Protein 4N7F (pdb70)

GO terms:
  GO:0061630 ubiquitin protein ligase activity (F, IDA)
  GO:0006511 ubiquitin-dependent protein catabolic process (P, IDA)
  GO:0032991 protein-containing complex (C, IDA)
  GO:0016567 protein ubiquitination (P, IDA)
  GO:0005515 protein binding (F, IPI)
  GO:0006622 protein targeting to lysosome (P, IPI)
  GO:0019899 enzyme binding (F, IPI)
  GO:0016241 regulation of macroautophagy (P, TAS)
  GO:0045732 positive regulation of protein catabolic process (P, IDA)
  GO:0061630 ubiquitin protein ligase activity (F, TAS)
  GO:0005829 cytosol (C, TAS)
  GO:0016248 channel inhibitor activity (F, IDA)
  GO:0048471 perinuclear region of cytoplasm (C, IDA)
  GO:0000785 chromatin (C, IDA)
  GO:0005737 cytoplasm (C, IDA)
  GO:0005938 cell cortex (C, IDA)
  GO:0042391 regulation of membrane potential (P, IDA)
  GO:0042921 nuclear receptor-mediated glucocorticoid signaling pathway (P, IDA)
  GO:0043130 ubiquitin binding (F, IDA)
  GO:1903765 negative regulation of potassium ion export across plasma membrane (P, IDA)

Sequence (74 aa):
AMGSFLPKGWEVRHAPNGRPFFIDHNTKTTTWEDPRLAMGSFLPKGWEVRHAPNGRRRPFFIDHNTKTTTWEDPRL

Organism: Homo sapiens (NCBI:txid9606)

Radius of gyration: 12.28 Å; Cα contacts (8 Å, |Δi|>4): 128; chains: 2; bounding box: 23×32×25 Å

Nearest PDB structures (foldseek):
  4n7f-assembly1_A  TM=1.028E+00  e=8.005E-07  Homo sapiens
  5dws-assembly1_G  TM=9.103E-01  e=8.723E-04  Homo sapiens
  5cq2-assembly1_A  TM=9.073E-01  e=1.115E-03  Homo sapiens
  6jjx-assembly1_A  TM=8.614E-01  e=1.425E-03  Mus musculus
  7lp2-assembly3_E  TM=8.127E-01  e=2.475E-03  Homo sapiens

Solvent-accessible surface area: 5634 Å² total; per-residue (Å²): 158,110,28,53,150,32,46,196,26,64,61,26,111,30,17,152,118,31,93,23,40,5,23,14,91,118,92,183,60,91,31,123,135,29,45,34,153,111,125,65,56,113,27,55,158,19,43,24,33,101,35,24,152,92,46,150,49,38,7,22,10,113,103,86,198,52,98,33,178,127,31,28,60,181

InterPro domains:
  IPR000569 HECT domain [PF00632] (1014-1316)
  IPR000569 HECT domain [PS50237] (984-1318)
  IPR000569 HECT domain [SM00119] (982-1318)
  IPR000569 HECT domain [cd00078] (962-1316)
  IPR001202 WW domain [PF00397] (612-641)
  IPR001202 WW domain [PF00397] (769-798)
  IPR001202 WW domain [PF00397] (842-871)
  IPR001202 WW domain [PF00397] (894-923)
  IPR001202 WW domain [PS01159] (616-641)
  IPR001202 WW domain [PS01159] (773-798)
  IPR001202 WW domain [PS01159] (846-871)
  IPR001202 WW domain [PS01159] (898-923)
  IPR001202 WW domain [PS50020] (610-643)
  IPR001202 WW domain [PS50020] (767-800)
  IPR001202 WW domain [PS50020] (840-873)
  IPR001202 WW domain [PS50020] (892-925)
  IPR001202 WW domain [SM00456] (611-643)
  IPR001202 WW domain [SM00456] (768-800)
  IPR001202 WW domain [SM00456] (841-873)
  IPR001202 WW domain [SM00456] (893-925)

B-factor: mean 27.43, std 27.29, range [8.28, 265.74]

Foldseek 3Di:
DFDPDQDPQKDWDADPVRQIWMARRVVGDIGSDRPRD/DVPDDADPQKDWDADPVGQIWMAGNVPRDTGSDGRVD

Secondary structure (DSSP, 8-state):
---SSPPTTEEEEE-TTS-EEEEETTTTEEESS-TT-/-TTSPPPTTEEEEE-TTS-EEEEETTTTEEESS-TT-

Structure (mmCIF, N/CA/C/O backbone):
data_4N7F
#
_entry.id   4N7F
#
_cell.length_a   68.411
_cell.length_b   68.411
_cell.length_c   37.248
_cell.angle_alpha   90.000
_cell.angle_beta   90.000
_cell.angle_gamma   90.000
#
_symmetry.space_group_name_H-M   'P 41 2 2'
#
loop_
_entity.id
_entity.type
_entity.pdbx_description
1 polymer 'E3 ubiquitin-protein ligase NEDD4'
2 water water
#
loop_
_atom_site.group_PDB
_atom_site.id
_atom_site.type_symbol
_atom_site.label_atom_id
_atom_site.label_alt_id
_atom_site.label_comp_id
_atom_site.label_asym_id
_atom_site.label_entity_id
_atom_site.label_seq_id
_atom_site.pdbx_PDB_ins_code
_atom_site.Cartn_x
_atom_site.Cartn_y
_atom_site.Cartn_z
_atom_site.occupancy
_atom_site.B_iso_or_equiv
_atom_site.auth_seq_id
_atom_site.auth_comp_id
_atom_site.auth_asym_id
_atom_site.auth_atom_id
_atom_site.pdbx_PDB_model_num
ATOM 1 N N . ALA A 1 1 ? 18.310 -18.547 -45.724 1.00 32.87 1 ALA A N 1
ATOM 2 C CA . ALA A 1 1 ? 19.433 -17.935 -46.493 1.00 28.02 1 ALA A CA 1
ATOM 3 C C . ALA A 1 1 ? 20.369 -17.163 -45.563 1.00 23.88 1 ALA A C 1
ATOM 4 O O . ALA A 1 1 ? 20.964 -16.156 -45.959 1.00 25.35 1 ALA A O 1
ATOM 13 N N . MET A 1 2 ? 20.517 -17.653 -44.332 1.00 17.86 2 MET A N 1
ATOM 14 C CA . MET A 1 2 ? 21.261 -16.943 -43.306 1.00 15.36 2 MET A CA 1
ATOM 15 C C . MET A 1 2 ? 22.758 -16.965 -43.613 1.00 13.02 2 MET A C 1
ATOM 16 O O . MET A 1 2 ? 23.323 -17.999 -43.977 1.00 14.76 2 MET A O 1
ATOM 30 N N . GLY A 1 3 ? 23.416 -15.826 -43.416 1.00 12.8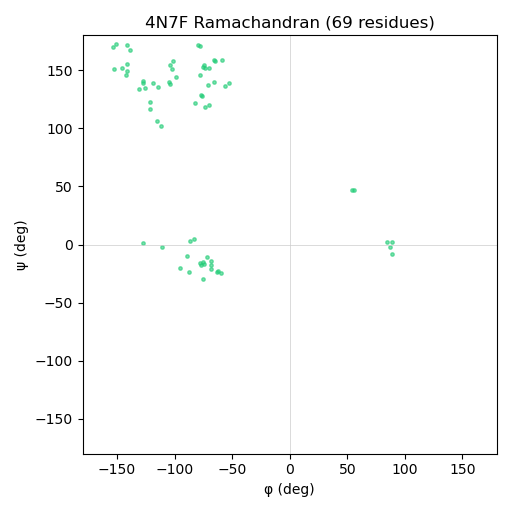2 3 GLY A N 1
ATOM 31 C CA . GLY A 1 3 ? 24.858 -15.759 -43.530 1.00 12.81 3 GLY A CA 1
ATOM 32 C C . GLY A 1 3 ? 25.615 -16.470 -42.423 1.00 12.83 3 GLY A C 1
ATOM 33 O O . GLY A 1 3 ? 25.131 -16.559 -41.290 1.00 13.66 3 GLY A O 1
ATOM 37 N N . SER A 1 4 ? 26.817 -16.938 -42.751 1.00 12.07 4 SER A N 1
ATOM 38 C CA . SER A 1 4 ? 27.690 -17.665 -41.825 1.00 11.74 4 SER A CA 1
ATOM 39 C C . SER A 1 4 ? 28.635 -16.780 -41.018 1.00 11.47 4 SER A C 1
ATOM 40 O O . SER A 1 4 ? 29.320 -17.256 -40.113 1.00 12.24 4 SER A O 1
ATOM 48 N N . PHE A 1 5 ? 28.709 -15.505 -41.384 1.00 11.97 422 PHE A N 1
ATOM 49 C CA . PHE A 1 5 ? 29.583 -14.547 -40.728 1.00 12.11 422 PHE A CA 1
ATOM 50 C C . PHE A 1 5 ? 28.995 -13.155 -40.869 1.00 13.69 422 PHE A C 1
ATOM 51 O O . PHE A 1 5 ? 28.260 -12.876 -41.820 1.00 14.39 422 PHE A O 1
ATOM 68 N N . LEU A 1 6 ? 29.280 -12.299 -39.889 1.00 14.66 423 LEU A N 1
ATOM 69 C CA . LEU A 1 6 ? 28.909 -10.901 -39.988 1.00 17.50 423 LEU A CA 1
ATOM 70 C C . LEU A 1 6 ? 29.689 -10.257 -41.095 1.00 18.25 423 LEU A C 1
ATOM 71 O O . LEU A 1 6 ? 30.880 -10.487 -41.254 1.00 17.69 423 LEU A O 1
ATOM 87 N N . PRO A 1 7 ? 29.037 -9.387 -41.861 1.00 20.96 424 PRO A N 1
ATOM 88 C CA . PRO A 1 7 ? 29.804 -8.763 -42.941 1.00 24.25 424 PRO A CA 1
ATOM 89 C C . PRO A 1 7 ? 30.926 -7.872 -42.428 1.00 22.88 424 PRO A C 1
ATOM 90 O O . PRO A 1 7 ? 30.929 -7.428 -41.272 1.00 22.08 424 PRO A O 1
ATOM 101 N N . LYS A 1 8 ? 31.903 -7.661 -43.295 1.00 24.33 425 LYS A N 1
ATOM 102 C CA . LYS A 1 8 ? 33.084 -6.887 -42.965 1.00 23.94 425 LYS A CA 1
ATOM 103 C C . LYS A 1 8 ? 32.696 -5.494 -42.494 1.00 27.53 425 LYS A C 1
ATOM 104 O O . LYS A 1 8 ? 31.836 -4.846 -43.099 1.00 28.26 425 LYS A O 1
ATOM 123 N N . GLY A 1 9 ? 33.334 -5.030 -41.424 1.00 29.32 426 GLY A N 1
ATOM 124 C CA . GLY A 1 9 ? 33.055 -3.694 -40.921 1.00 34.91 426 GLY A CA 1
ATOM 125 C C . GLY A 1 9 ? 31.903 -3.565 -39.937 1.00 37.17 426 GLY A C 1
ATOM 126 O O . GLY A 1 9 ? 31.646 -2.464 -39.443 1.00 44.62 426 GLY A O 1
ATOM 130 N N . TRP A 1 10 ? 31.207 -4.666 -39.644 1.00 27.41 427 TRP A N 1
ATOM 131 C CA . TRP A 1 10 ? 30.051 -4.628 -38.746 1.00 23.12 427 TRP A CA 1
ATOM 132 C C . TRP A 1 10 ? 30.388 -5.123 -37.333 1.00 21.37 427 TRP A C 1
ATOM 133 O O . TRP A 1 10 ? 31.376 -5.829 -37.129 1.00 21.64 427 TRP A O 1
ATOM 154 N N . GLU A 1 11 ? 29.568 -4.714 -36.369 1.00 19.27 428 GLU A N 1
ATOM 155 C CA . GLU A 1 11 ? 29.707 -5.116 -34.982 1.00 21.19 428 GLU A CA 1
ATOM 156 C C . GLU A 1 11 ? 28.317 -5.322 -34.405 1.00 17.98 428 GLU A C 1
ATOM 157 O O . GLU A 1 11 ? 27.402 -4.603 -34.755 1.00 18.75 428 GLU A O 1
ATOM 169 N N . VAL A 1 12 ? 28.185 -6.279 -33.500 1.00 15.89 429 VAL A N 1
ATOM 170 C CA . VAL A 1 12 ? 26.956 -6.469 -32.752 1.00 15.67 429 VAL A CA 1
ATOM 171 C C . VAL A 1 12 ? 27.093 -5.819 -31.402 1.00 14.83 429 VAL A C 1
ATOM 172 O O . VAL A 1 12 ? 28.133 -5.910 -30.752 1.00 16.34 429 VAL A O 1
ATOM 185 N N . ARG A 1 13 ? 25.979 -5.258 -30.944 1.00 13.97 430 ARG A N 1
ATOM 186 C CA . ARG A 1 13 ? 25.853 -4.720 -29.604 1.00 14.96 430 ARG A CA 1
ATOM 187 C C . ARG A 1 13 ? 24.491 -5.096 -29.057 1.00 14.13 430 ARG A C 1
ATOM 188 O O . ARG A 1 13 ? 23.636 -5.581 -29.803 1.00 14.96 430 ARG A O 1
ATOM 209 N N . HIS A 1 14 ? 24.298 -4.904 -27.757 1.00 13.59 431 HIS A N 1
ATOM 210 C CA . HIS A 1 14 ? 23.010 -5.192 -27.131 1.00 13.36 431 HIS A CA 1
ATOM 211 C C . HIS A 1 14 ? 22.502 -3.980 -26.383 1.00 13.50 431 HIS A C 1
ATOM 212 O O . HIS A 1 14 ? 23.231 -3.319 -25.657 1.00 14.98 431 HIS A O 1
ATOM 227 N N . ALA A 1 15 ? 21.221 -3.713 -26.590 1.00 13.95 432 ALA A N 1
ATOM 228 C CA . ALA A 1 15 ? 20.513 -2.651 -25.900 1.00 15.16 432 ALA A CA 1
ATOM 229 C C . ALA A 1 15 ? 20.128 -3.108 -24.496 1.00 13.48 432 ALA A C 1
ATOM 230 O O . ALA A 1 15 ? 20.262 -4.279 -24.169 1.00 13.77 432 ALA A O 1
ATOM 237 N N . PRO A 1 16 ? 19.626 -2.184 -23.664 1.00 14.41 433 PRO A N 1
ATOM 238 C CA . PRO A 1 16 ? 19.355 -2.554 -22.264 1.00 16.84 433 PRO A CA 1
ATOM 239 C C . PRO A 1 16 ? 18.364 -3.689 -22.029 1.00 19.56 433 PRO A C 1
ATOM 240 O O . PRO A 1 16 ? 18.412 -4.346 -20.983 1.00 21.84 433 PRO A O 1
ATOM 251 N N . ASN A 1 17 ? 17.469 -3.913 -22.974 1.00 22.48 434 ASN A N 1
ATOM 252 C CA . ASN A 1 17 ? 16.515 -5.002 -22.836 1.00 28.70 434 ASN A CA 1
ATOM 253 C C . ASN A 1 17 ? 17.052 -6.343 -23.344 1.00 24.04 434 ASN A C 1
ATOM 254 O O . ASN A 1 17 ? 16.336 -7.350 -23.329 1.00 25.67 434 ASN A O 1
ATOM 265 N N . GLY A 1 18 ? 18.310 -6.356 -23.782 1.00 19.02 435 GLY A N 1
ATOM 266 C CA . GLY A 1 18 ? 18.939 -7.546 -24.322 1.00 17.27 435 GLY A CA 1
ATOM 267 C C . GLY A 1 18 ? 18.738 -7.727 -25.817 1.00 16.85 435 GLY A C 1
ATOM 268 O O . GLY A 1 18 ? 19.237 -8.697 -26.379 1.00 17.42 435 GLY A O 1
ATOM 272 N N . ARG A 1 19 ? 18.070 -6.791 -26.488 1.00 15.78 436 ARG A N 1
ATOM 273 C CA . ARG A 1 19 ? 17.869 -6.890 -27.925 1.00 16.54 436 ARG A CA 1
ATOM 274 C C . ARG A 1 19 ? 19.163 -6.512 -28.652 1.00 14.63 436 ARG A C 1
ATOM 275 O O . ARG A 1 19 ? 19.726 -5.441 -28.402 1.00 14.31 436 ARG A O 1
ATOM 296 N N . PRO A 1 20 ? 19.626 -7.358 -29.583 1.00 15.10 437 PRO A N 1
ATOM 297 C CA . PRO A 1 20 ? 20.830 -6.987 -30.326 1.00 14.44 437 PRO A CA 1
ATOM 298 C C . PRO A 1 20 ? 20.579 -5.888 -31.347 1.00 14.39 437 PRO A C 1
ATOM 299 O O . PRO A 1 20 ? 19.484 -5.777 -31.893 1.00 15.91 437 PRO A O 1
ATOM 310 N N . PHE A 1 21 ? 21.609 -5.105 -31.635 1.00 13.84 438 PHE A N 1
ATOM 311 C CA . PHE A 1 21 ? 21.572 -4.227 -32.789 1.00 13.20 438 PHE A CA 1
ATOM 312 C C . PHE A 1 21 ? 22.952 -4.237 -33.423 1.00 13.16 438 PHE A C 1
ATOM 313 O O . PHE A 1 21 ? 23.909 -4.829 -32.897 1.00 13.38 438 PHE A O 1
ATOM 330 N N . PHE A 1 22 ? 23.030 -3.611 -34.585 1.00 13.92 439 PHE A N 1
ATOM 331 C CA . PHE A 1 22 ? 24.146 -3.794 -35.483 1.00 14.94 439 PHE A CA 1
ATOM 332 C C . PHE A 1 22 ? 24.671 -2.457 -35.925 1.00 17.12 439 PHE A C 1
ATOM 333 O O . PHE A 1 22 ? 23.912 -1.564 -36.312 1.00 18.62 439 PHE A O 1
ATOM 350 N N . ILE A 1 23 ? 25.985 -2.322 -35.885 1.00 18.31 440 ILE A N 1
ATOM 351 C CA . ILE A 1 23 ? 26.632 -1.102 -36.328 1.00 27.43 440 ILE A CA 1
ATOM 352 C C . ILE A 1 23 ? 27.460 -1.389 -37.553 1.00 50.28 440 ILE A C 1
ATOM 353 O O . ILE A 1 23 ? 28.209 -2.355 -37.573 1.00 35.28 440 ILE A O 1
ATOM 369 N N . ASP A 1 24 ? 27.346 -0.508 -38.542 1.00 93.93 441 ASP A N 1
ATOM 370 C CA . ASP A 1 24 ? 28.100 -0.601 -39.781 1.00 139.37 441 ASP A CA 1
ATOM 371 C C . ASP A 1 24 ? 29.063 0.567 -39.740 1.00 155.02 441 ASP A C 1
ATOM 372 O O . ASP A 1 24 ? 28.686 1.707 -40.006 1.00 175.64 441 ASP A O 1
ATOM 381 N N . HIS A 1 25 ? 30.312 0.274 -39.406 1.00 145.55 442 HIS A N 1
ATOM 382 C CA . HIS A 1 25 ? 31.296 1.319 -39.176 1.00 141.46 442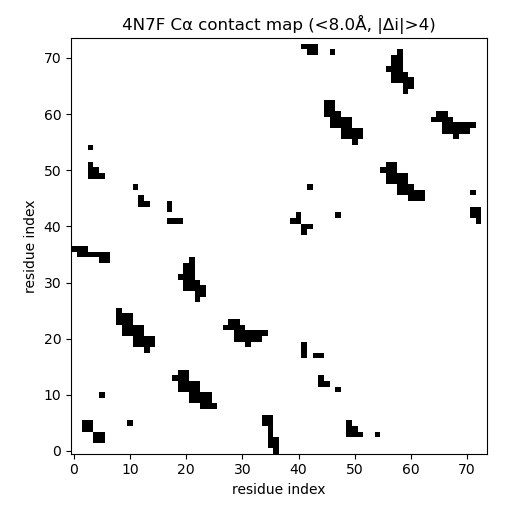 HIS A CA 1
ATOM 383 C C . HIS A 1 25 ? 31.708 2.093 -40.421 1.00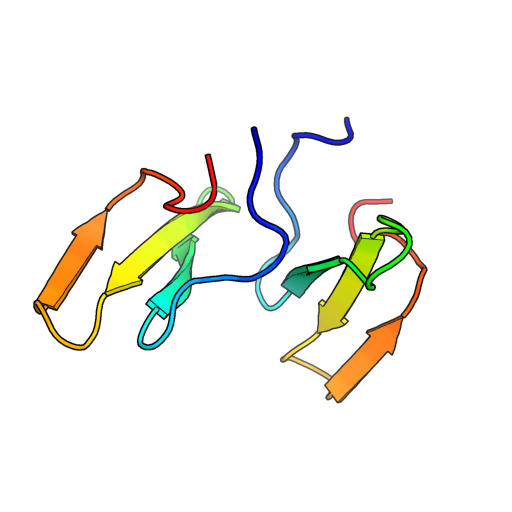 178.87 442 HIS A C 1
ATOM 384 O O . 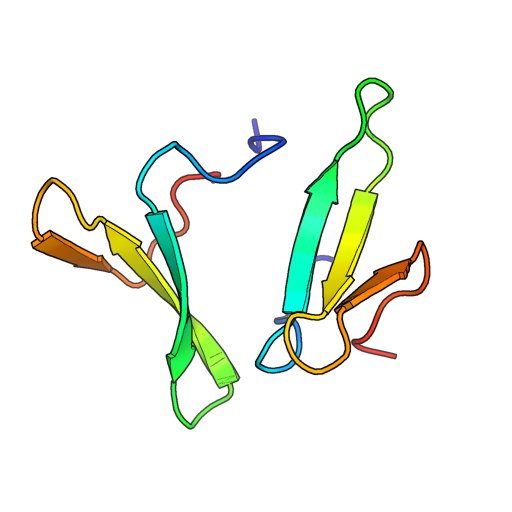HIS A 1 25 ? 32.151 3.237 -40.321 1.00 169.69 442 HIS A O 1
ATOM 399 N N . ASN A 1 26 ? 31.480 1.476 -41.551 1.00 221.45 443 ASN A N 1
ATOM 400 C CA . ASN A 1 26 ? 32.013 2.105 -42.718 1.00 197.55 443 ASN A CA 1
ATOM 401 C C . ASN A 1 26 ? 30.898 2.989 -43.365 1.00 187.16 443 ASN A C 1
ATOM 402 O O . ASN A 1 26 ? 31.244 3.868 -44.130 1.00 192.75 443 ASN A O 1
ATOM 413 N N . THR A 1 27 ? 29.601 2.798 -43.104 1.00 151.21 444 THR A N 1
ATOM 414 C CA . THR A 1 27 ? 28.511 3.656 -43.596 1.00 110.50 444 THR A CA 1
ATOM 415 C C . THR A 1 27 ? 27.909 4.426 -42.427 1.00 75.46 444 THR A C 1
ATOM 416 O O . THR A 1 27 ? 26.998 5.233 -42.607 1.00 67.78 444 THR A O 1
ATOM 427 N N . LYS A 1 28 ? 28.426 4.166 -41.232 1.00 56.14 445 LYS A N 1
ATOM 428 C CA . LYS A 1 28 ? 27.951 4.801 -40.009 1.00 44.57 445 LYS A CA 1
ATOM 429 C C . LYS A 1 28 ? 26.439 4.644 -39.821 1.00 38.67 445 LYS A C 1
ATOM 430 O O . LYS A 1 28 ? 25.726 5.605 -39.513 1.00 37.43 445 LYS A O 1
ATOM 449 N N . THR A 1 29 ? 25.967 3.418 -40.023 1.00 34.03 446 THR A N 1
ATOM 450 C CA . THR A 1 29 ? 24.575 3.059 -39.813 1.00 31.32 446 THR A CA 1
ATOM 451 C C . THR A 1 29 ? 24.459 2.250 -38.518 1.00 25.12 446 THR A C 1
ATOM 452 O O . THR A 1 29 ? 25.311 1.405 -38.233 1.00 25.71 446 THR A O 1
ATOM 463 N N . THR A 1 30 ? 23.415 2.512 -37.737 1.00 20.97 447 THR A N 1
ATOM 464 C CA . THR A 1 30 ? 23.063 1.698 -36.578 1.00 20.49 447 THR A CA 1
ATOM 465 C C . THR A 1 30 ? 21.653 1.194 -36.806 1.00 19.59 447 THR A C 1
ATOM 466 O O . THR A 1 30 ? 20.737 1.996 -36.995 1.00 21.92 447 THR A O 1
ATOM 477 N N . THR A 1 31 ? 21.469 -0.124 -36.792 1.00 18.54 448 THR A N 1
ATOM 478 C CA . THR A 1 31 ? 20.190 -0.703 -37.187 1.00 17.58 448 THR A CA 1
ATOM 479 C C . THR A 1 31 ? 19.829 -1.901 -36.306 1.00 16.43 448 THR A C 1
ATOM 480 O O . THR A 1 31 ? 20.708 -2.636 -35.842 1.00 15.83 448 THR A O 1
ATOM 491 N N . TRP A 1 32 ? 18.531 -2.113 -36.102 1.00 17.29 449 TRP A N 1
ATOM 492 C CA . TRP A 1 32 ? 18.049 -3.320 -35.434 1.00 17.18 449 TRP A CA 1
ATOM 493 C C . TRP A 1 32 ? 18.132 -4.542 -36.349 1.00 18.22 449 TRP A C 1
ATOM 494 O O . TRP A 1 32 ? 18.019 -5.679 -35.875 1.00 18.95 449 TRP A O 1
ATOM 515 N N . GLU A 1 33 ? 18.268 -4.324 -37.656 1.00 18.55 450 GLU A N 1
ATOM 516 C CA . GLU A 1 33 ? 18.214 -5.434 -38.610 1.00 26.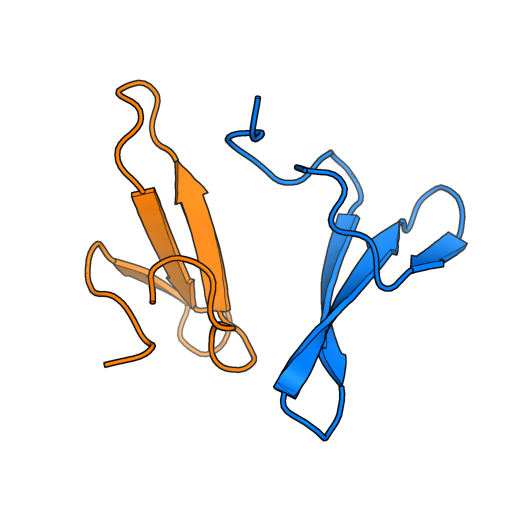07 450 GLU A CA 1
ATOM 517 C C . GLU A 1 33 ? 19.545 -6.170 -38.752 1.00 21.07 450 GLU A C 1
ATOM 518 O O . GLU A 1 33 ? 20.536 -5.579 -39.161 1.00 19.60 450 GLU A O 1
ATOM 530 N N . ASP A 1 34 ? 19.532 -7.469 -38.481 1.00 18.71 451 ASP A N 1
ATOM 531 C CA . ASP A 1 34 ? 20.709 -8.303 -38.600 1.00 17.14 451 ASP A CA 1
ATOM 532 C C . ASP A 1 34 ? 21.050 -8.466 -40.088 1.00 17.60 451 ASP A C 1
ATOM 533 O O . ASP A 1 34 ? 20.244 -8.973 -40.865 1.00 18.11 451 ASP A O 1
ATOM 542 N N . PRO A 1 35 ? 22.248 -8.042 -40.501 1.00 17.20 452 PRO A N 1
ATOM 543 C CA . PRO A 1 35 ? 22.566 -8.133 -41.928 1.00 19.09 452 PRO A CA 1
ATOM 544 C C . PRO A 1 35 ? 22.733 -9.567 -42.442 1.00 18.18 452 PRO A C 1
ATOM 545 O O . PRO A 1 35 ? 22.725 -9.774 -43.662 1.00 18.96 452 PRO A O 1
ATOM 556 N N . ARG A 1 36 ? 22.867 -10.546 -41.545 1.00 16.55 453 ARG A N 1
ATOM 557 C CA . ARG A 1 36 ? 22.993 -11.936 -41.966 1.00 16.38 453 ARG A CA 1
ATOM 558 C C . ARG A 1 36 ? 21.658 -12.535 -42.369 1.00 18.37 453 ARG A C 1
ATOM 559 O O . ARG A 1 36 ? 21.623 -13.645 -42.909 1.00 18.92 453 ARG A O 1
ATOM 580 N N . LEU A 1 37 ? 20.567 -11.878 -41.985 1.00 20.74 454 LEU A N 1
ATOM 581 C CA . LEU A 1 37 ? 19.219 -12.374 -42.247 1.00 24.30 454 LEU A CA 1
ATOM 582 C C . LEU A 1 37 ? 18.673 -11.767 -43.530 1.00 29.26 454 LEU A C 1
ATOM 583 O O . LEU A 1 37 ? 18.693 -10.549 -43.689 1.00 31.73 454 LEU A O 1
ATOM 599 N N . ALA B 1 1 ? 15.130 -20.736 -27.647 0.64 28.17 1 ALA B N 1
ATOM 600 C CA . ALA B 1 1 ? 15.044 -21.072 -29.059 0.64 23.03 1 ALA B CA 1
ATOM 601 C C . ALA B 1 1 ? 16.323 -20.725 -29.777 0.64 18.87 1 ALA B C 1
ATOM 602 O O . ALA B 1 1 ? 17.105 -19.909 -29.306 0.64 19.60 1 ALA B O 1
ATOM 608 N N . MET B 1 2 ? 16.538 -21.338 -30.930 0.52 16.82 2 MET B N 1
ATOM 609 C CA . MET B 1 2 ? 17.766 -21.087 -31.664 0.52 15.49 2 MET B CA 1
ATOM 610 C C . MET B 1 2 ? 17.814 -19.619 -32.067 0.52 19.04 2 MET B C 1
ATOM 611 O O . MET B 1 2 ? 18.900 -19.067 -32.245 0.52 20.73 2 MET B O 1
ATOM 625 N N . GLY B 1 3 ? 16.636 -18.990 -32.149 0.57 22.55 3 GLY B N 1
ATOM 626 C CA . GLY B 1 3 ? 16.490 -17.584 -32.500 0.57 25.62 3 GLY B CA 1
ATOM 627 C C . GLY B 1 3 ? 16.553 -16.529 -31.398 0.57 28.37 3 GLY B C 1
ATOM 628 O O . GLY B 1 3 ? 16.846 -15.365 -31.696 0.57 28.80 3 GLY B O 1
ATOM 632 N N . SER B 1 4 ? 16.264 -16.903 -30.147 1.00 32.10 4 SER B N 1
ATOM 633 C CA . SER B 1 4 ? 16.324 -15.971 -29.009 1.00 31.95 4 SER B CA 1
ATOM 634 C C . SER B 1 4 ? 17.709 -15.365 -28.838 1.00 26.13 4 SER B C 1
ATOM 635 O O . SER B 1 4 ? 18.687 -15.936 -29.294 1.00 27.31 4 SER B O 1
ATOM 643 N N . PHE B 1 5 ? 17.804 -14.225 -28.156 1.00 20.61 422 PHE B N 1
ATOM 644 C CA . PHE B 1 5 ? 19.042 -13.465 -28.190 1.00 16.89 422 PHE B CA 1
ATOM 645 C C . PHE B 1 5 ? 20.142 -14.037 -27.297 1.00 15.02 422 PHE B C 1
ATOM 646 O O . PHE B 1 5 ? 19.897 -14.610 -26.249 1.00 15.52 422 PHE B O 1
ATOM 663 N N . LEU B 1 6 ? 21.370 -13.890 -27.760 1.00 14.15 423 LEU B N 1
ATOM 664 C CA . LEU B 1 6 ? 22.563 -14.240 -26.999 1.00 13.04 423 LEU B CA 1
ATOM 665 C C . LEU B 1 6 ? 22.820 -13.196 -25.916 1.00 14.15 423 LEU B C 1
ATOM 666 O O . LEU B 1 6 ? 22.389 -12.035 -26.051 1.00 15.66 423 LEU B O 1
ATOM 682 N N . PRO B 1 7 ? 23.499 -13.595 -24.833 1.00 14.22 424 PRO B N 1
ATOM 683 C CA . PRO B 1 7 ? 23.865 -12.588 -23.838 1.00 15.01 424 PRO B CA 1
ATOM 684 C C . PRO B 1 7 ? 24.849 -11.583 -24.391 1.00 14.27 424 PRO B C 1
ATOM 685 O O . PRO B 1 7 ? 25.582 -11.853 -25.346 1.00 13.97 424 PRO B O 1
ATOM 696 N N . LYS B 1 8 ? 24.901 -10.423 -23.752 1.00 14.86 425 LYS B N 1
ATOM 697 C CA . LYS B 1 8 ? 25.837 -9.389 -24.152 1.00 15.60 425 LYS B CA 1
ATOM 698 C C . LYS B 1 8 ? 27.279 -9.915 -24.222 1.00 14.18 425 LYS B C 1
ATOM 699 O O . LYS B 1 8 ? 27.730 -10.679 -23.361 1.00 14.94 425 LYS B O 1
ATOM 718 N N . GLY B 1 9 ? 27.995 -9.485 -25.252 1.00 14.17 426 GLY B N 1
ATOM 719 C CA . GLY B 1 9 ? 29.377 -9.879 -25.478 1.00 13.52 426 GLY B CA 1
ATOM 720 C C . GLY B 1 9 ? 29.581 -11.139 -26.295 1.00 12.37 426 GLY B C 1
ATOM 721 O O . GLY B 1 9 ? 30.704 -11.423 -26.709 1.00 13.26 426 GLY B O 1
ATOM 725 N N . TRP B 1 10 ? 28.501 -11.852 -26.585 1.00 12.13 427 TRP B N 1
ATOM 726 C CA . TRP B 1 10 ? 28.577 -13.083 -27.356 1.00 11.50 427 TRP B CA 1
ATOM 727 C C . TRP B 1 10 ? 28.115 -12.895 -28.785 1.00 12.44 427 TRP B C 1
ATOM 728 O O . TRP B 1 10 ? 27.296 -12.030 -29.066 1.00 14.10 427 TRP B O 1
ATOM 749 N N . GLU B 1 11 ? 28.630 -13.756 -29.660 1.00 11.53 428 GLU B N 1
ATOM 750 C CA . GLU B 1 11 ? 28.201 -13.837 -31.064 1.00 11.17 428 GLU B CA 1
ATOM 751 C C . GLU B 1 11 ? 28.153 -15.273 -31.498 1.00 10.10 428 GLU B C 1
ATOM 752 O O . GLU B 1 11 ? 28.862 -16.104 -30.950 1.00 11.45 428 GLU B O 1
ATOM 764 N N . VAL B 1 12 ? 27.333 -15.548 -32.498 1.00 10.37 429 VAL B N 1
ATOM 765 C CA . VAL B 1 12 ? 27.342 -16.820 -33.204 1.00 10.18 429 VAL B CA 1
ATOM 766 C C . VAL B 1 12 ? 28.062 -16.656 -34.535 1.00 9.85 429 VAL B C 1
ATOM 767 O O . VAL B 1 12 ? 28.087 -15.557 -35.107 1.00 10.76 429 VAL B O 1
ATOM 780 N N . ARG B 1 13 ? 28.668 -17.741 -35.007 1.00 9.33 430 ARG B N 1
ATOM 781 C CA . ARG B 1 13 ? 29.214 -17.822 -36.347 1.00 9.54 430 ARG B CA 1
ATOM 782 C C . ARG B 1 13 ? 29.200 -19.295 -36.743 1.00 9.28 430 ARG B C 1
ATOM 783 O O . ARG B 1 13 ? 28.930 -20.155 -35.915 1.00 10.51 430 ARG B O 1
ATOM 804 N N . HIS B 1 14 ? 29.465 -19.584 -38.007 1.00 10.19 431 HIS B N 1
ATOM 805 C CA . HIS B 1 14 ? 29.354 -20.948 -38.502 1.00 9.43 431 HIS B CA 1
ATOM 806 C C . HIS B 1 14 ? 30.625 -21.386 -39.214 1.00 9.21 431 HIS B C 1
ATOM 807 O O . HIS B 1 14 ? 31.232 -20.618 -39.944 1.00 11.59 431 HIS B O 1
ATOM 822 N N . ALA B 1 15 ? 31.004 -22.638 -38.999 1.00 9.31 432 ALA B N 1
ATOM 823 C CA . ALA B 1 15 ? 32.107 -23.262 -39.702 1.00 9.64 432 ALA B CA 1
ATOM 824 C C . ALA B 1 15 ? 31.635 -23.674 -41.113 1.00 9.55 432 ALA B C 1
ATOM 825 O O . ALA B 1 15 ? 30.432 -23.605 -41.418 1.00 9.10 432 ALA B O 1
ATOM 832 N N . PRO B 1 16 ? 32.555 -24.096 -41.992 1.00 10.19 433 PRO B N 1
ATOM 833 C CA . PRO B 1 16 ? 32.164 -24.420 -43.378 1.00 10.52 433 PRO B CA 1
ATOM 834 C C . PRO B 1 16 ? 31.187 -25.561 -43.527 1.00 10.97 433 PRO B C 1
ATOM 835 O O . PRO B 1 16 ? 30.533 -25.666 -44.567 1.00 13.59 433 PRO B O 1
ATOM 846 N N . ASN B 1 17 ? 31.122 -26.434 -42.535 1.00 11.42 434 ASN B N 1
ATOM 847 C CA . ASN B 1 17 ? 30.142 -27.515 -42.543 1.00 12.74 434 ASN B CA 1
ATOM 848 C C . ASN B 1 17 ? 28.774 -27.087 -42.024 1.00 11.66 434 ASN B C 1
ATOM 849 O O . ASN B 1 17 ? 27.880 -27.911 -41.900 1.00 15.23 434 ASN B O 1
ATOM 860 N N . GLY B 1 18 ? 28.627 -25.807 -41.729 1.00 10.63 435 GLY B N 1
ATOM 861 C CA . GLY B 1 18 ? 27.366 -25.274 -41.253 1.00 10.78 435 GLY B CA 1
ATOM 862 C C . GLY B 1 18 ? 27.122 -25.400 -39.757 1.00 9.58 435 GLY B C 1
ATOM 863 O O . GLY B 1 18 ? 26.038 -25.055 -39.291 1.00 10.42 435 GLY B O 1
ATOM 867 N N . ARG B 1 19 ? 28.090 -25.933 -39.008 1.00 9.82 436 ARG B N 1
ATOM 868 C CA A ARG B 1 19 ? 27.9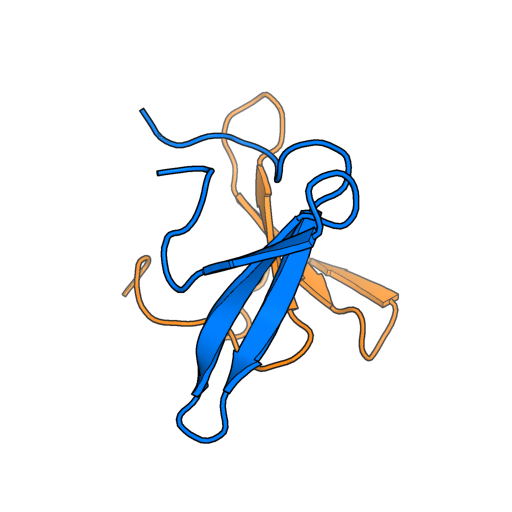15 -26.082 -37.568 0.46 8.55 436 ARG B CA 1
ATOM 869 C CA B ARG B 1 19 ? 27.924 -26.071 -37.556 0.03 12.65 436 ARG B CA 1
ATOM 870 C CA C ARG B 1 19 ? 27.907 -26.062 -37.561 0.51 10.03 436 ARG B CA 1
ATOM 871 C C . ARG B 1 19 ? 28.138 -24.695 -36.874 1.00 9.02 436 ARG B C 1
ATOM 872 O O . ARG B 1 19 ? 29.1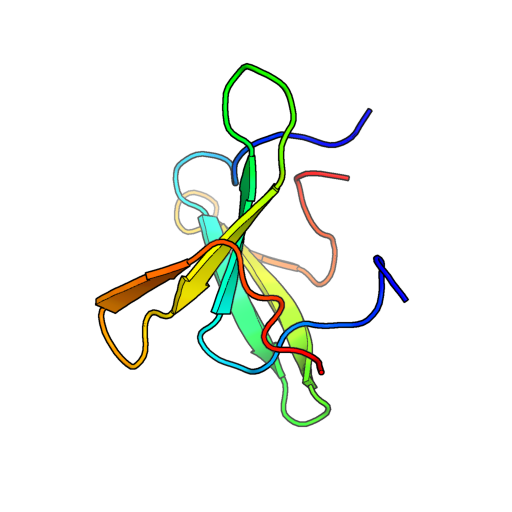37 -24.065 -37.044 1.00 8.91 436 ARG B O 1
ATOM 933 N N . PRO B 1 20 ? 27.160 -24.305 -36.037 1.00 10.12 437 PRO B N 1
ATOM 934 C CA . PRO B 1 20 ? 27.306 -23.051 -35.306 1.00 9.53 437 PRO B CA 1
ATOM 935 C C . PRO B 1 20 ? 28.295 -23.184 -34.157 1.00 9.68 437 PRO B C 1
ATOM 936 O O . PRO B 1 20 ? 28.460 -24.246 -33.556 1.00 10.29 437 PRO B O 1
ATOM 947 N N . PHE B 1 21 ? 28.902 -22.062 -33.818 1.00 10.00 438 PHE B N 1
ATOM 948 C CA . PHE B 1 21 ? 29.659 -21.956 -32.589 1.00 8.98 438 PHE B CA 1
ATOM 949 C C . PHE B 1 21 ? 29.608 -20.518 -32.104 1.00 9.47 438 PHE B C 1
ATOM 950 O O . PHE B 1 21 ? 29.086 -19.625 -32.790 1.00 10.43 438 PHE B O 1
ATOM 967 N N . PHE B 1 22 ? 30.128 -20.306 -30.901 1.00 9.97 439 PHE B N 1
ATOM 968 C CA . PHE B 1 22 ? 29.939 -19.082 -30.177 1.00 9.70 439 PHE B CA 1
ATOM 969 C C . PHE B 1 22 ? 31.273 -18.503 -29.731 1.00 9.66 439 PHE B C 1
ATOM 970 O O . PHE B 1 22 ? 32.191 -19.234 -29.344 1.00 11.54 439 PHE B O 1
ATOM 987 N N . ILE B 1 23 ? 31.390 -17.190 -29.842 1.00 10.24 440 ILE B N 1
ATOM 988 C CA . ILE B 1 23 ? 32.560 -16.471 -29.353 1.00 10.58 440 ILE B CA 1
ATOM 989 C C . ILE B 1 23 ? 32.105 -15.481 -28.282 1.00 10.01 440 ILE B C 1
ATOM 990 O O . ILE B 1 23 ? 31.034 -14.850 -28.368 1.00 11.21 440 ILE B O 1
ATOM 1006 N N . ASP B 1 24 ? 32.923 -15.408 -27.240 1.00 11.08 441 ASP B N 1
ATOM 1007 C CA . ASP B 1 24 ? 32.682 -14.554 -26.096 1.00 11.34 441 ASP B CA 1
ATOM 1008 C C . ASP B 1 24 ? 33.761 -13.487 -25.996 1.00 11.65 441 ASP B C 1
ATOM 1009 O O . ASP B 1 24 ? 34.911 -13.780 -25.664 1.00 12.75 441 ASP B O 1
ATOM 1018 N N . HIS B 1 25 ? 33.405 -12.252 -26.334 1.00 12.63 442 HIS B N 1
ATOM 1019 C CA . HIS B 1 25 ? 34.356 -11.153 -26.273 1.00 13.99 442 HIS B CA 1
ATOM 1020 C C . HIS B 1 25 ? 34.748 -10.818 -24.838 1.00 16.08 442 HIS B C 1
ATOM 1021 O O . HIS B 1 25 ? 35.759 -10.161 -24.609 1.00 18.17 442 HIS B O 1
ATOM 1036 N N . ASN B 1 26 ? 33.960 -11.270 -23.867 1.00 16.05 443 ASN B N 1
ATOM 1037 C CA . ASN B 1 26 ? 34.221 -10.946 -22.477 1.00 17.59 443 ASN B CA 1
ATOM 1038 C C . ASN B 1 26 ? 35.396 -11.776 -21.946 1.00 17.20 443 ASN B C 1
ATOM 1039 O O . ASN B 1 26 ? 36.108 -11.319 -21.054 1.00 19.50 443 ASN B O 1
ATOM 1050 N N . THR B 1 27 ? 35.588 -12.983 -22.479 1.00 17.00 444 THR B N 1
ATOM 1051 C CA . THR B 1 27 ? 36.606 -13.915 -21.985 1.00 17.09 444 THR B CA 1
ATOM 1052 C C . THR B 1 27 ? 37.559 -14.479 -23.029 1.00 17.82 444 THR B C 1
ATOM 1053 O O . THR B 1 27 ? 38.384 -15.320 -22.705 1.00 19.22 444 THR B O 1
ATOM 1064 N N . LYS B 1 28 ? 37.411 -14.070 -24.279 1.00 18.49 445 LYS B N 1
ATOM 1065 C CA . LYS B 1 28 ? 38.181 -14.663 -25.378 1.00 20.97 445 LYS B CA 1
ATOM 1066 C C . LYS B 1 28 ? 37.990 -16.183 -25.450 1.00 18.68 445 LYS B C 1
ATOM 1067 O O . LYS B 1 28 ? 38.938 -16.955 -25.624 1.00 22.11 445 LYS B O 1
ATOM 1086 N N . THR B 1 29 ? 36.733 -16.584 -25.362 1.00 16.75 446 THR B N 1
ATOM 1087 C CA . THR B 1 29 ? 36.351 -17.981 -25.467 1.00 16.21 446 THR B CA 1
ATOM 1088 C C . THR B 1 29 ? 35.736 -18.243 -26.835 1.00 12.13 446 THR B C 1
ATOM 1089 O O . THR B 1 29 ? 34.938 -17.447 -27.314 1.00 12.53 446 THR B O 1
ATOM 1100 N N . THR B 1 30 ? 36.106 -19.385 -27.418 1.00 11.52 447 THR B N 1
ATOM 1101 C CA . THR B 1 30 ? 35.491 -19.924 -28.618 1.00 10.86 447 THR B CA 1
ATOM 1102 C C . THR B 1 30 ? 34.959 -21.303 -28.255 1.00 11.46 447 THR B C 1
ATOM 1103 O O . THR B 1 30 ? 35.750 -22.193 -27.919 1.00 14.19 447 THR B O 1
ATOM 1114 N N . THR B 1 31 ? 33.649 -21.501 -28.319 1.00 9.92 448 THR B N 1
ATOM 1115 C CA . THR B 1 31 ? 33.056 -22.704 -27.763 1.00 10.50 448 THR B CA 1
ATOM 1116 C C . THR B 1 31 ? 31.865 -23.175 -28.574 1.00 10.10 448 THR B C 1
ATOM 1117 O O . THR B 1 31 ? 31.155 -22.384 -29.182 1.00 9.72 448 THR B O 1
ATOM 1128 N N . TRP B 1 32 ? 31.632 -24.486 -28.531 1.00 10.32 449 TRP B N 1
ATOM 1129 C CA . TRP B 1 32 ? 30.425 -25.061 -29.087 1.00 10.21 449 TRP B CA 1
ATOM 1130 C C . TRP B 1 32 ? 29.207 -24.847 -28.191 1.00 10.48 449 TRP B C 1
ATOM 1131 O O . TRP B 1 32 ? 28.076 -25.025 -28.608 1.00 12.11 449 TRP B O 1
ATOM 1152 N N . GLU B 1 33 ? 29.443 -24.514 -26.922 1.00 10.45 450 GLU B N 1
ATOM 1153 C CA . GLU B 1 33 ? 28.400 -24.463 -25.888 1.00 11.50 450 GLU B CA 1
ATOM 1154 C C . GLU B 1 33 ? 27.538 -23.203 -26.032 1.00 11.74 450 GLU B 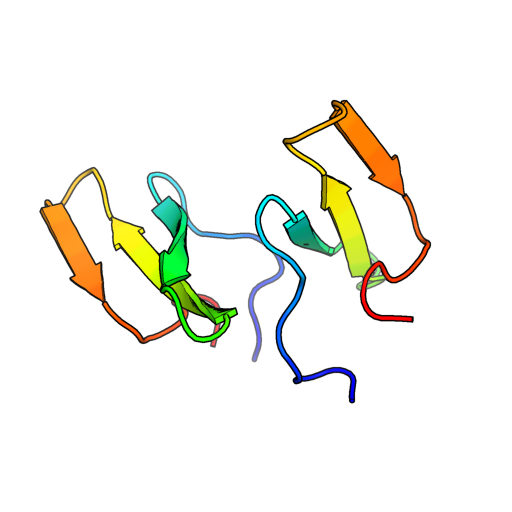C 1
ATOM 1155 O O . GLU B 1 33 ? 28.061 -22.087 -26.103 1.00 12.77 450 GLU B O 1
ATOM 1167 N N . ASP B 1 34 ? 26.224 -23.393 -26.072 1.00 11.56 451 ASP B N 1
ATOM 1168 C CA . ASP B 1 34 ? 25.286 -22.286 -26.247 1.00 11.36 451 ASP B CA 1
ATOM 1169 C C . ASP B 1 34 ? 25.183 -21.461 -24.971 1.00 11.55 451 ASP B C 1
ATOM 1170 O O . ASP B 1 34 ? 24.768 -21.980 -23.931 1.00 12.30 451 ASP B O 1
ATOM 1179 N N . PRO B 1 35 ? 25.551 -20.159 -25.025 1.00 12.49 452 PRO B N 1
ATOM 1180 C CA . PRO B 1 35 ? 25.592 -19.331 -23.815 1.00 12.94 452 PRO B CA 1
ATOM 1181 C C . PRO B 1 35 ? 24.216 -18.979 -23.269 1.00 13.31 452 PRO B C 1
ATOM 1182 O O . PRO B 1 35 ? 24.134 -18.417 -22.185 1.00 15.17 452 PRO B O 1
ATOM 1193 N N . ARG B 1 36 ? 23.161 -19.243 -24.025 1.00 12.71 453 ARG B N 1
ATOM 1194 C CA . ARG B 1 36 ? 21.804 -18.935 -23.573 1.00 13.35 453 ARG B CA 1
ATOM 1195 C C . ARG B 1 36 ? 21.266 -19.903 -22.522 1.00 14.07 453 ARG B C 1
ATOM 1196 O O . ARG B 1 36 ? 20.297 -19.583 -21.818 1.00 14.40 453 ARG B O 1
ATOM 1217 N N . LEU B 1 37 ? 21.907 -21.053 -22.357 1.00 13.78 454 LEU B N 1
ATOM 1218 C CA . LEU B 1 37 ? 21.349 -22.088 -21.493 1.00 15.54 454 LEU B CA 1
ATOM 1219 C C . LEU B 1 37 ? 21.498 -21.777 -20.034 1.00 23.97 454 LEU B C 1
ATOM 1220 O O . LEU B 1 37 ? 22.461 -21.142 -19.627 1.00 22.85 454 LEU B O 1
#